Protein AF-A0A822CVC1-F1 (afdb_monomer)

Secondary structure (DSSP, 8-state):
-----B-TTS-BS------PPPP-SSGGGGGSHHHHHHHHHHHHHHH--TT--GGG---EEEESTT-STT---HHHHHHHHHHHHHHTT--EEEE-TT-HHHHHHHHHHHHHHHHTT--HHHHHHHHHHHHTT-TTS-HHHHHHHS-GGGS--

pLDDT: mean 92.22, std 10.67, range [43.16, 98.81]

Nearest PDB structures (foldseek):
  4na4-assembly3_C  TM=9.628E-01  e=1.011E-11  Mus musculus
  6o9x-assembly1_A  TM=9.569E-01  e=9.537E-12  Homo sapiens
  7kg0-assembly1_A  TM=9.557E-01  e=9.537E-12  Homo sapiens
  4b1g-assembly1_A  TM=9.653E-01  e=1.204E-11  Homo sapiens
  4na0-assembly3_C  TM=9.044E-01  e=1.204E-11  Mus musculus

Structure (mmCIF, N/CA/C/O backbone):
data_AF-A0A822CVC1-F1
#
_entry.id   AF-A0A822CVC1-F1
#
loop_
_atom_site.group_PDB
_atom_site.id
_atom_site.type_symbol
_atom_site.label_atom_id
_atom_site.label_alt_id
_atom_site.label_comp_id
_atom_site.label_asym_id
_atom_site.label_entity_id
_atom_site.label_seq_id
_atom_site.pdbx_PDB_ins_code
_atom_site.Cartn_x
_atom_site.Cartn_y
_atom_site.Cartn_z
_atom_site.occupancy
_atom_site.B_iso_or_equiv
_atom_site.auth_seq_id
_atom_site.auth_comp_id
_atom_site.auth_asym_id
_atom_site.auth_atom_id
_atom_site.pdbx_PDB_model_num
ATOM 1 N N . MET A 1 1 ? 21.347 12.093 -25.306 1.00 43.16 1 MET A N 1
ATOM 2 C CA . MET A 1 1 ? 20.530 10.896 -25.603 1.00 43.16 1 MET A CA 1
ATOM 3 C C . MET A 1 1 ? 20.862 9.861 -24.536 1.00 43.16 1 MET A C 1
ATOM 5 O O . MET A 1 1 ? 22.015 9.466 -24.452 1.00 43.16 1 MET A O 1
ATOM 9 N N . ILE A 1 2 ? 19.932 9.525 -23.637 1.00 52.81 2 ILE A N 1
ATOM 10 C CA . ILE A 1 2 ? 20.213 8.579 -22.544 1.00 52.81 2 ILE A CA 1
ATOM 11 C C . ILE A 1 2 ? 20.160 7.170 -23.145 1.00 52.81 2 ILE A C 1
ATOM 13 O O . ILE A 1 2 ? 19.082 6.682 -23.484 1.00 52.81 2 ILE A O 1
ATOM 17 N N . HIS A 1 3 ? 21.315 6.537 -23.348 1.00 63.44 3 HIS A N 1
ATOM 18 C CA . HIS A 1 3 ? 21.366 5.136 -23.757 1.00 63.44 3 HIS A CA 1
ATOM 19 C C . HIS A 1 3 ? 20.969 4.262 -22.564 1.00 63.44 3 HIS A C 1
ATOM 21 O O . HIS A 1 3 ? 21.699 4.162 -21.585 1.00 63.44 3 HIS A O 1
ATOM 27 N N . THR A 1 4 ? 19.800 3.628 -22.633 1.00 76.12 4 THR A N 1
ATOM 28 C CA . THR A 1 4 ? 19.432 2.566 -21.690 1.00 76.12 4 THR A CA 1
ATOM 29 C C . THR A 1 4 ? 20.278 1.332 -21.983 1.00 76.12 4 THR A C 1
ATOM 31 O O . THR A 1 4 ? 20.315 0.896 -23.140 1.00 76.12 4 THR A O 1
ATOM 34 N N . PHE A 1 5 ? 20.909 0.757 -20.957 1.00 89.31 5 PHE A N 1
ATOM 35 C CA . PHE A 1 5 ? 21.653 -0.498 -21.072 1.00 89.31 5 PHE A CA 1
ATOM 36 C C . PHE A 1 5 ? 20.788 -1.614 -21.679 1.00 89.31 5 PHE A C 1
ATOM 38 O O . PHE A 1 5 ? 19.554 -1.577 -21.602 1.00 89.31 5 PHE A O 1
ATOM 45 N N . ARG A 1 6 ? 21.438 -2.597 -22.306 1.00 90.44 6 ARG A N 1
ATOM 46 C CA . ARG A 1 6 ? 20.790 -3.791 -22.856 1.00 90.44 6 ARG A CA 1
ATOM 47 C C . ARG A 1 6 ? 21.385 -5.042 -22.232 1.00 90.44 6 ARG A C 1
ATOM 49 O O . ARG A 1 6 ? 22.560 -5.041 -21.884 1.00 90.44 6 ARG A O 1
ATOM 56 N N . ASP A 1 7 ? 20.568 -6.075 -22.084 1.00 89.12 7 ASP A N 1
ATOM 57 C CA . ASP A 1 7 ? 21.036 -7.380 -21.622 1.00 89.12 7 ASP A CA 1
ATOM 58 C C . ASP A 1 7 ? 21.668 -8.206 -22.756 1.00 89.12 7 ASP A C 1
ATOM 60 O O . ASP A 1 7 ? 21.722 -7.777 -23.912 1.00 89.12 7 ASP A O 1
ATOM 64 N N . ASN A 1 8 ? 22.114 -9.421 -22.430 1.00 91.62 8 ASN A N 1
ATOM 65 C CA . ASN A 1 8 ? 22.754 -10.346 -23.373 1.00 91.62 8 ASN A CA 1
ATOM 66 C C . ASN A 1 8 ? 21.833 -10.807 -24.519 1.00 91.62 8 ASN A C 1
ATOM 68 O O . ASN A 1 8 ? 22.312 -11.404 -25.478 1.00 91.62 8 ASN A O 1
ATOM 72 N N . TRP A 1 9 ? 20.525 -10.544 -24.441 1.00 91.75 9 TRP A N 1
ATOM 73 C CA . TRP A 1 9 ? 19.557 -10.817 -25.510 1.00 91.75 9 TRP A CA 1
ATOM 74 C C . TRP A 1 9 ? 19.181 -9.546 -26.283 1.00 91.75 9 TRP A C 1
ATOM 76 O O . TRP A 1 9 ? 18.238 -9.545 -27.073 1.00 91.75 9 TRP A O 1
ATOM 86 N N . GLY A 1 10 ? 19.891 -8.439 -26.050 1.00 92.56 10 GLY A N 1
ATOM 87 C CA . GLY A 1 10 ? 19.645 -7.159 -26.703 1.00 92.56 10 GLY A CA 1
ATOM 88 C C . GLY A 1 10 ? 18.370 -6.456 -26.229 1.00 92.56 10 GLY A C 1
ATOM 89 O O . GLY A 1 10 ? 17.988 -5.438 -26.816 1.00 92.56 10 GLY A O 1
ATOM 90 N N . ARG A 1 11 ? 17.703 -6.936 -25.172 1.00 91.81 11 ARG A N 1
ATOM 91 C CA . ARG A 1 11 ? 16.505 -6.292 -24.612 1.00 91.81 11 ARG A CA 1
ATOM 92 C C . ARG A 1 11 ? 16.928 -5.071 -23.808 1.00 91.81 11 ARG A C 1
ATOM 94 O O . ARG A 1 11 ? 17.997 -5.066 -23.206 1.00 91.81 11 ARG A O 1
ATOM 101 N N . LYS A 1 12 ? 16.103 -4.020 -23.785 1.00 91.19 12 LYS A N 1
ATOM 102 C CA . LYS A 1 12 ? 16.356 -2.875 -22.897 1.00 91.19 12 LYS A CA 1
ATOM 103 C C . LYS A 1 12 ? 16.337 -3.351 -21.447 1.00 91.19 12 LYS A C 1
ATOM 105 O O . LYS A 1 12 ? 15.505 -4.178 -21.088 1.00 91.19 12 LYS A O 1
ATOM 110 N N . TRP A 1 13 ? 17.197 -2.773 -20.618 1.00 87.06 13 TRP A N 1
ATOM 111 C CA . TRP A 1 13 ? 17.232 -3.017 -19.180 1.00 87.06 13 TRP A CA 1
ATOM 112 C C . TRP A 1 13 ? 16.053 -2.319 -18.491 1.00 87.06 13 TRP A C 1
ATOM 114 O O . TRP A 1 13 ? 16.187 -1.333 -17.770 1.00 87.06 13 TRP A O 1
ATOM 124 N N . SER A 1 14 ? 14.846 -2.780 -18.791 1.00 86.25 14 SER A N 1
ATOM 125 C CA . SER A 1 14 ? 13.591 -2.232 -18.297 1.00 86.25 14 SER A CA 1
ATOM 126 C C . SER A 1 14 ? 12.588 -3.367 -18.194 1.00 86.25 14 SER A C 1
ATOM 128 O O . SER A 1 14 ? 12.310 -4.045 -19.180 1.00 86.25 14 SER A O 1
ATOM 130 N N . HIS A 1 15 ? 12.050 -3.560 -16.997 1.00 88.81 15 HIS A N 1
ATOM 131 C CA . HIS A 1 15 ? 11.055 -4.583 -16.718 1.00 8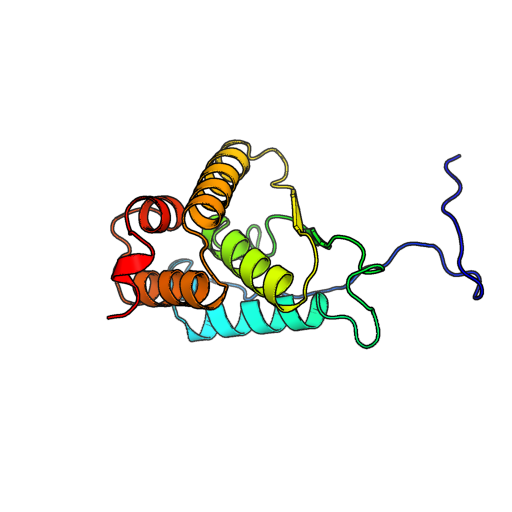8.81 15 HIS A CA 1
ATOM 132 C C . HIS A 1 15 ? 9.752 -3.883 -16.353 1.00 88.81 15 HIS A C 1
ATOM 134 O O . HIS A 1 15 ? 9.716 -3.089 -15.415 1.00 88.81 15 HIS A O 1
ATOM 140 N N . LEU A 1 16 ? 8.701 -4.157 -17.121 1.00 92.44 16 LEU A N 1
ATOM 141 C CA . LEU A 1 16 ? 7.364 -3.623 -16.899 1.00 92.44 16 LEU A CA 1
ATOM 142 C C . LEU A 1 16 ? 6.410 -4.790 -16.672 1.00 92.44 16 LEU A C 1
ATOM 144 O O . LEU A 1 16 ? 6.417 -5.751 -17.438 1.00 92.44 16 LEU A O 1
ATOM 148 N N . VAL A 1 17 ? 5.575 -4.678 -15.645 1.00 95.00 17 VAL A N 1
ATOM 149 C CA . VAL A 1 17 ? 4.535 -5.660 -15.348 1.00 95.00 17 VAL A CA 1
ATOM 150 C C . VAL A 1 17 ? 3.190 -4.950 -15.333 1.00 95.00 17 VAL A C 1
ATOM 152 O O . VAL A 1 17 ? 3.021 -3.935 -14.660 1.00 95.00 17 VAL A O 1
ATOM 155 N N . ALA A 1 18 ? 2.232 -5.483 -16.087 1.00 97.12 18 ALA A N 1
ATOM 156 C CA . ALA A 1 18 ? 0.863 -4.992 -16.097 1.00 97.12 18 ALA A CA 1
ATOM 157 C C . ALA A 1 18 ? 0.025 -5.772 -15.075 1.00 97.12 18 ALA A C 1
ATOM 159 O O . ALA A 1 18 ? -0.121 -6.989 -15.182 1.00 97.12 18 ALA A O 1
ATOM 160 N N . ILE A 1 19 ? -0.544 -5.059 -14.101 1.00 98.12 19 ILE A N 1
ATOM 161 C CA . ILE A 1 19 ? -1.483 -5.606 -13.117 1.00 98.12 19 ILE A CA 1
ATOM 162 C C . ILE A 1 19 ? -2.764 -4.770 -13.087 1.00 98.12 19 ILE A C 1
ATOM 164 O O . ILE A 1 19 ? -2.738 -3.546 -12.955 1.00 98.12 19 ILE A O 1
ATOM 168 N N . ASP A 1 20 ? -3.909 -5.429 -13.203 1.00 98.06 20 ASP A N 1
ATOM 169 C CA . ASP A 1 20 ? -5.226 -4.797 -13.196 1.00 98.06 20 ASP A CA 1
ATOM 170 C C . ASP A 1 20 ? -5.807 -4.752 -11.775 1.00 98.06 20 ASP A C 1
ATOM 172 O O . ASP A 1 20 ? -5.812 -5.761 -11.075 1.00 98.06 20 ASP A O 1
ATOM 176 N N . ALA A 1 21 ? -6.308 -3.598 -11.329 1.00 98.19 21 ALA A N 1
ATOM 177 C CA . ALA A 1 21 ? -6.988 -3.451 -10.037 1.00 98.19 21 ALA A CA 1
ATOM 178 C C . ALA A 1 21 ? -8.490 -3.778 -10.149 1.00 98.19 21 ALA A C 1
ATOM 180 O O . ALA A 1 21 ? -9.064 -3.690 -11.232 1.00 98.19 21 ALA A O 1
ATOM 181 N N . VAL A 1 22 ? -9.154 -4.107 -9.036 1.00 97.88 22 VAL A N 1
ATOM 182 C CA . VAL A 1 22 ? -10.628 -4.152 -9.008 1.00 97.88 22 VAL A CA 1
ATOM 183 C C . VAL A 1 22 ? -11.196 -2.744 -9.210 1.00 97.88 22 VAL A C 1
ATOM 185 O O . VAL A 1 22 ? -10.713 -1.786 -8.606 1.00 97.88 22 VAL A O 1
ATOM 188 N N . TYR A 1 23 ? -12.229 -2.634 -10.048 1.00 98.12 23 TYR A N 1
ATOM 189 C CA . TYR A 1 23 ? -13.047 -1.431 -10.196 1.00 98.12 23 TYR A CA 1
ATOM 190 C C . TYR A 1 23 ? -14.173 -1.423 -9.155 1.00 98.12 23 TYR A C 1
ATOM 192 O O . TYR A 1 23 ? -14.930 -2.392 -9.054 1.00 98.12 23 TYR A O 1
ATOM 200 N N . PHE A 1 24 ? -14.325 -0.318 -8.423 1.00 97.75 24 PHE A N 1
ATOM 201 C CA . PHE A 1 24 ? -15.366 -0.169 -7.406 1.00 97.75 24 PHE A CA 1
ATOM 202 C C . PHE A 1 24 ? -16.386 0.907 -7.778 1.00 97.75 24 PHE A C 1
ATOM 204 O O . PHE A 1 24 ? -16.116 2.104 -7.675 1.00 97.75 24 PHE A O 1
ATOM 211 N N . ARG A 1 25 ? -17.604 0.482 -8.144 1.00 96.69 25 ARG A N 1
ATOM 212 C CA . ARG A 1 25 ? -18.734 1.410 -8.316 1.00 96.69 25 ARG A CA 1
ATOM 213 C C . ARG A 1 25 ? -19.120 2.056 -6.985 1.00 96.69 25 ARG A C 1
ATOM 215 O O . ARG A 1 25 ? -19.237 3.272 -6.906 1.00 96.69 25 ARG A O 1
ATOM 222 N N . ASP A 1 26 ? -19.281 1.235 -5.950 1.00 96.06 26 ASP A N 1
ATOM 223 C CA . ASP A 1 26 ? -19.359 1.692 -4.565 1.00 96.06 26 ASP A CA 1
ATOM 224 C C . ASP A 1 26 ? -17.973 1.576 -3.932 1.00 96.06 26 ASP A C 1
ATOM 226 O O . ASP A 1 26 ? -17.446 0.473 -3.758 1.00 96.06 26 ASP A O 1
ATOM 230 N N . ARG A 1 27 ? -17.393 2.726 -3.573 1.00 94.75 27 ARG A N 1
ATOM 231 C CA . ARG A 1 27 ? -16.067 2.804 -2.959 1.00 94.75 27 ARG A CA 1
ATOM 232 C C . ARG A 1 27 ? -15.997 2.016 -1.653 1.00 94.75 27 ARG A C 1
ATOM 234 O O . ARG A 1 27 ? -14.930 1.504 -1.339 1.00 94.75 27 ARG A O 1
ATOM 241 N N . SER A 1 28 ? -17.088 1.888 -0.899 1.00 94.75 28 SER A N 1
ATOM 242 C CA . SER A 1 28 ? -17.085 1.201 0.397 1.00 94.75 28 SER A CA 1
ATOM 243 C C . SER A 1 28 ? -16.852 -0.313 0.271 1.00 94.75 28 SER A C 1
ATOM 245 O O . SER A 1 28 ? -16.252 -0.927 1.157 1.00 94.75 28 SER A O 1
ATOM 247 N N . ALA A 1 29 ? -17.232 -0.902 -0.870 1.00 96.44 29 ALA A N 1
ATOM 248 C CA . ALA A 1 29 ? -17.136 -2.337 -1.121 1.00 96.44 29 ALA A CA 1
ATOM 249 C C . ALA A 1 29 ? -15.694 -2.866 -1.075 1.00 96.44 29 ALA A C 1
ATOM 251 O O . ALA A 1 29 ? -15.489 -4.048 -0.807 1.00 96.44 29 ALA A O 1
ATOM 252 N N . GLN A 1 30 ? -14.692 -2.009 -1.298 1.00 97.12 30 GLN A N 1
ATOM 253 C CA . GLN A 1 30 ? -13.282 -2.403 -1.265 1.00 97.12 30 GLN A CA 1
ATOM 254 C C . GLN A 1 30 ? -12.800 -2.869 0.113 1.00 97.12 30 GLN A C 1
ATOM 256 O O . GLN A 1 30 ? -11.851 -3.644 0.192 1.00 97.12 30 GLN A O 1
ATOM 261 N N . TYR A 1 31 ? -13.484 -2.468 1.189 1.00 97.19 31 TYR A N 1
ATOM 262 C CA . TYR A 1 31 ? -13.205 -2.911 2.558 1.00 97.19 31 TYR A CA 1
ATOM 263 C C . TYR A 1 31 ? -13.868 -4.256 2.885 1.00 97.19 31 TYR A C 1
ATOM 265 O O . TYR A 1 31 ? -14.343 -4.485 3.997 1.00 97.19 31 TYR A O 1
ATOM 273 N N . ASN A 1 32 ? -13.922 -5.143 1.897 1.00 96.94 32 ASN A N 1
ATOM 274 C CA . ASN A 1 32 ? -14.286 -6.539 2.053 1.00 96.94 32 ASN A CA 1
ATOM 275 C C . ASN A 1 32 ? -13.051 -7.383 1.736 1.00 96.94 32 ASN A C 1
ATOM 277 O O . ASN A 1 32 ? -12.435 -7.237 0.674 1.00 96.94 32 ASN A O 1
ATOM 281 N N . MET A 1 33 ? -12.717 -8.308 2.636 1.00 97.69 33 MET A N 1
ATOM 282 C CA . MET A 1 33 ? -11.496 -9.104 2.530 1.00 97.69 33 MET A CA 1
ATOM 283 C C . MET A 1 33 ? -11.412 -9.960 1.266 1.00 97.69 33 MET A C 1
ATOM 285 O O . MET A 1 33 ? -10.310 -10.286 0.833 1.00 97.69 33 MET A O 1
ATOM 289 N N . LYS A 1 34 ? -12.534 -10.271 0.607 1.00 98.19 34 LYS A N 1
ATOM 290 C CA . LYS A 1 34 ? -12.531 -10.891 -0.725 1.00 98.19 34 LYS A CA 1
ATOM 291 C C . LYS A 1 34 ? -11.781 -10.031 -1.746 1.00 98.19 34 LYS A C 1
ATOM 293 O O . LYS A 1 34 ? -10.964 -10.556 -2.500 1.00 98.19 34 LYS A O 1
ATOM 298 N N . TYR A 1 35 ? -12.042 -8.725 -1.776 1.00 98.44 35 TYR A N 1
ATOM 299 C CA . TYR A 1 35 ? -11.404 -7.821 -2.733 1.00 98.44 35 TYR A CA 1
ATOM 300 C C . TYR A 1 35 ? -9.984 -7.445 -2.315 1.00 98.44 35 TYR A C 1
ATOM 302 O O . TYR A 1 35 ? -9.103 -7.407 -3.171 1.00 98.44 35 TYR A O 1
ATOM 310 N N . VAL A 1 36 ? -9.740 -7.276 -1.010 1.00 98.50 36 VAL A N 1
ATOM 311 C CA . VAL A 1 36 ? -8.382 -7.094 -0.468 1.00 98.50 36 VAL A CA 1
ATOM 312 C C . VAL A 1 36 ? -7.487 -8.264 -0.875 1.00 98.50 36 VAL A C 1
ATOM 314 O O . VAL A 1 36 ? -6.435 -8.047 -1.469 1.00 98.50 36 VAL A O 1
ATOM 317 N N . LYS A 1 37 ? -7.931 -9.510 -0.643 1.00 98.50 37 LYS A N 1
ATOM 318 C CA . LYS A 1 37 ? -7.201 -10.721 -1.053 1.00 98.50 37 LYS A CA 1
ATOM 319 C C . LYS A 1 37 ? -6.965 -10.766 -2.557 1.00 98.50 37 LYS A C 1
ATOM 321 O O . LYS A 1 37 ? -5.861 -11.085 -2.983 1.00 98.50 37 LYS A O 1
ATOM 326 N N . ARG A 1 38 ? -7.980 -10.443 -3.365 1.00 98.62 38 ARG A N 1
ATOM 327 C CA . ARG A 1 38 ? -7.859 -10.428 -4.829 1.00 98.62 38 ARG A CA 1
ATOM 328 C C . ARG A 1 38 ? -6.737 -9.491 -5.270 1.00 98.62 38 ARG A C 1
ATOM 330 O O . ARG A 1 38 ? -5.865 -9.909 -6.028 1.00 98.62 38 ARG A O 1
ATOM 337 N N . ASP A 1 39 ? -6.758 -8.240 -4.816 1.00 98.69 39 ASP A N 1
ATOM 338 C CA . ASP A 1 39 ? -5.748 -7.255 -5.208 1.00 98.69 39 ASP A CA 1
ATOM 339 C C . ASP A 1 39 ? -4.371 -7.557 -4.616 1.00 98.69 39 ASP A C 1
ATOM 341 O O . ASP A 1 39 ? -3.368 -7.338 -5.291 1.00 98.69 39 ASP A O 1
ATOM 345 N N . LEU A 1 40 ? -4.315 -8.126 -3.409 1.00 98.69 40 LEU A N 1
ATOM 346 C CA . LEU A 1 40 ? -3.076 -8.599 -2.801 1.00 98.69 40 LEU A CA 1
ATOM 347 C C . LEU A 1 40 ? -2.419 -9.705 -3.629 1.00 98.69 40 LEU A C 1
ATOM 349 O O . LEU A 1 40 ? -1.247 -9.593 -3.975 1.00 98.69 40 LEU A O 1
ATOM 353 N N . ILE A 1 41 ? -3.179 -10.740 -3.998 1.00 98.50 41 ILE A N 1
ATOM 354 C CA . ILE A 1 41 ? -2.687 -11.847 -4.829 1.00 98.50 41 ILE A CA 1
ATOM 355 C C . ILE A 1 41 ? -2.257 -11.329 -6.203 1.00 98.50 41 ILE A C 1
ATOM 357 O O . ILE A 1 41 ? -1.229 -11.750 -6.726 1.00 98.50 41 ILE A O 1
ATOM 361 N N . LYS A 1 42 ? -3.010 -10.391 -6.788 1.00 98.62 42 LYS A N 1
ATOM 362 C CA . LYS A 1 42 ? -2.662 -9.776 -8.073 1.00 98.62 42 LYS A CA 1
ATOM 363 C C . LYS A 1 42 ? -1.353 -8.986 -7.998 1.00 98.62 42 LYS A C 1
ATOM 365 O O . LYS A 1 42 ? -0.514 -9.147 -8.880 1.00 98.62 42 LYS A O 1
ATOM 370 N N . ALA A 1 43 ? -1.176 -8.163 -6.964 1.00 98.50 43 ALA A N 1
ATOM 371 C CA . ALA A 1 43 ? 0.066 -7.432 -6.741 1.00 98.50 43 ALA A CA 1
ATOM 372 C C . ALA A 1 43 ? 1.234 -8.403 -6.524 1.00 98.50 43 ALA A C 1
ATOM 374 O O . ALA A 1 43 ? 2.235 -8.308 -7.225 1.00 98.50 43 ALA A O 1
ATOM 375 N N . PHE A 1 44 ? 1.071 -9.398 -5.646 1.00 97.75 44 PHE A N 1
ATOM 376 C CA . PHE A 1 44 ? 2.090 -10.417 -5.396 1.00 97.75 44 PHE A CA 1
ATOM 377 C C . PHE A 1 44 ? 2.481 -11.163 -6.675 1.00 97.75 44 PHE A C 1
ATOM 379 O O . PHE A 1 44 ? 3.664 -11.273 -6.966 1.00 97.75 44 PHE A O 1
ATOM 386 N N . ALA A 1 45 ? 1.518 -11.599 -7.490 1.00 96.31 45 ALA A N 1
ATOM 387 C CA . ALA A 1 45 ? 1.796 -12.277 -8.755 1.00 96.31 45 ALA A CA 1
ATOM 388 C C . ALA A 1 45 ? 2.593 -11.408 -9.745 1.00 96.31 45 ALA A C 1
ATOM 390 O O . ALA A 1 45 ? 3.385 -11.939 -10.516 1.00 96.31 45 ALA A O 1
ATOM 391 N N . GLY A 1 46 ? 2.398 -10.084 -9.731 1.00 95.75 46 GLY A N 1
ATOM 392 C CA . GLY A 1 46 ? 3.185 -9.161 -10.553 1.00 95.75 46 GLY A CA 1
ATOM 393 C C . GLY A 1 46 ? 4.544 -8.786 -9.952 1.00 95.75 46 GLY A C 1
ATOM 394 O O . GLY A 1 46 ? 5.457 -8.389 -10.674 1.00 95.75 46 GLY A O 1
ATOM 395 N N . PHE A 1 47 ? 4.680 -8.883 -8.632 1.00 95.06 47 PHE A N 1
ATOM 396 C CA . PHE A 1 47 ? 5.891 -8.520 -7.898 1.00 95.06 47 PHE A CA 1
ATOM 397 C C . PHE A 1 47 ? 6.851 -9.696 -7.747 1.00 95.06 47 PHE A C 1
ATOM 399 O O . PHE A 1 47 ? 8.065 -9.499 -7.733 1.00 95.06 47 PHE A O 1
ATOM 406 N N . HIS A 1 48 ? 6.328 -10.910 -7.652 1.00 91.38 48 HIS A N 1
ATOM 407 C CA . HIS A 1 48 ? 7.111 -12.119 -7.504 1.00 91.38 48 HIS A CA 1
ATOM 408 C C . HIS A 1 48 ? 7.818 -12.478 -8.815 1.00 91.38 48 HIS A C 1
ATOM 410 O O . HIS A 1 48 ? 7.206 -12.558 -9.879 1.00 91.38 48 HIS A O 1
ATOM 416 N N . THR A 1 49 ? 9.120 -12.734 -8.731 1.00 82.19 49 THR A N 1
ATOM 417 C CA . THR A 1 49 ? 9.948 -13.183 -9.854 1.00 82.19 49 THR A CA 1
ATOM 418 C C . THR A 1 49 ? 10.606 -14.504 -9.487 1.00 82.19 49 THR A C 1
ATOM 420 O O . THR A 1 49 ? 11.426 -14.552 -8.571 1.00 82.19 49 THR A O 1
ATOM 423 N N . GLN A 1 50 ? 10.263 -15.576 -10.203 1.00 71.31 50 GLN A N 1
ATOM 424 C CA . GLN A 1 50 ? 10.877 -16.884 -9.981 1.00 71.31 50 GLN A CA 1
ATOM 425 C C . GLN A 1 50 ? 12.378 -16.843 -10.295 1.00 71.31 50 GLN A C 1
ATOM 427 O O . GLN A 1 50 ? 12.792 -16.292 -11.314 1.00 71.31 50 GLN A O 1
ATOM 432 N N . GLY A 1 51 ? 13.188 -17.443 -9.422 1.00 64.75 51 GLY A N 1
ATOM 433 C CA . GLY A 1 51 ? 14.625 -17.622 -9.648 1.00 64.75 51 GLY A CA 1
ATOM 434 C C . GLY A 1 51 ? 15.496 -16.382 -9.421 1.00 64.75 51 GLY A C 1
ATOM 435 O O . GLY A 1 51 ? 16.699 -16.462 -9.653 1.00 64.75 51 GLY A O 1
ATOM 436 N N . GLN A 1 52 ? 14.941 -15.258 -8.952 1.00 61.09 52 GLN A N 1
ATOM 437 C CA . GLN A 1 52 ? 15.758 -14.152 -8.448 1.00 61.09 52 GLN A CA 1
ATOM 438 C C . GLN A 1 52 ? 16.031 -14.343 -6.956 1.00 61.09 52 GLN A C 1
ATOM 440 O O . GLN A 1 52 ? 15.104 -14.454 -6.156 1.00 61.09 52 GLN A O 1
ATOM 445 N N . THR A 1 53 ? 17.308 -14.388 -6.584 1.00 57.75 53 THR A N 1
ATOM 446 C CA . THR A 1 53 ? 17.738 -14.248 -5.190 1.00 57.75 53 THR A CA 1
ATOM 447 C C . THR A 1 53 ? 17.540 -12.796 -4.740 1.00 57.75 53 THR A C 1
ATOM 449 O O . THR A 1 53 ? 17.548 -11.877 -5.565 1.00 57.75 53 THR A O 1
ATOM 452 N N . SER A 1 54 ? 17.359 -12.574 -3.433 1.00 59.91 54 SER A N 1
ATOM 453 C CA . SER A 1 54 ? 17.154 -11.241 -2.834 1.00 59.91 54 SER A CA 1
ATOM 454 C C . SER A 1 54 ? 18.206 -10.214 -3.260 1.00 59.91 54 SER A C 1
ATOM 456 O O . SER A 1 54 ? 17.895 -9.037 -3.413 1.00 59.91 54 SER A O 1
ATOM 458 N N . ASP A 1 55 ? 19.430 -10.671 -3.522 1.00 57.44 55 ASP A N 1
ATOM 459 C CA . ASP A 1 55 ? 20.588 -9.827 -3.835 1.00 57.44 55 ASP A CA 1
ATOM 460 C C . ASP A 1 55 ? 20.533 -9.215 -5.248 1.00 57.44 55 ASP A C 1
ATOM 462 O O . ASP A 1 55 ? 21.330 -8.340 -5.591 1.00 57.44 55 ASP A O 1
ATOM 466 N N . HIS A 1 56 ? 19.583 -9.653 -6.082 1.00 62.34 56 HIS A N 1
ATOM 467 C CA . HIS A 1 56 ? 19.432 -9.208 -7.471 1.00 62.34 56 HIS A CA 1
ATOM 468 C C . HIS A 1 56 ? 18.026 -8.703 -7.813 1.00 62.34 56 HIS A C 1
ATOM 470 O O . HIS A 1 56 ? 17.753 -8.373 -8.972 1.00 62.34 56 HIS A O 1
ATOM 476 N N . ALA A 1 57 ? 17.128 -8.621 -6.830 1.00 71.06 57 ALA A N 1
ATOM 477 C CA . ALA A 1 57 ? 15.767 -8.180 -7.074 1.00 71.06 57 ALA A CA 1
ATOM 478 C C . ALA A 1 57 ? 15.692 -6.647 -7.145 1.00 71.06 57 ALA A C 1
ATOM 480 O O . ALA A 1 57 ? 15.860 -5.941 -6.150 1.00 71.06 57 ALA A O 1
ATOM 481 N N . PHE A 1 58 ? 15.401 -6.113 -8.334 1.00 85.69 58 PHE A N 1
ATOM 482 C CA . PHE A 1 58 ? 15.153 -4.678 -8.502 1.00 85.69 58 PHE A CA 1
ATOM 483 C C . PHE A 1 58 ? 13.987 -4.220 -7.610 1.00 85.69 58 PHE A C 1
ATOM 485 O O . PHE A 1 58 ? 13.014 -4.972 -7.451 1.00 85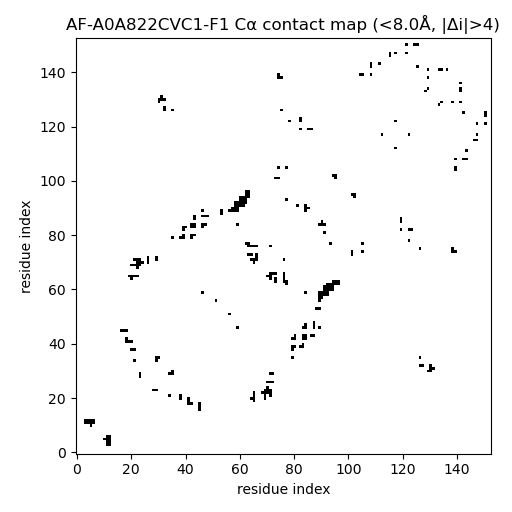.69 58 PHE A O 1
ATOM 492 N N . PRO A 1 59 ? 14.016 -2.984 -7.083 1.00 92.06 59 PRO A N 1
ATOM 493 C CA . PRO A 1 59 ? 12.879 -2.436 -6.359 1.00 92.06 59 PRO A CA 1
ATOM 494 C C . PRO A 1 59 ? 11.629 -2.382 -7.247 1.00 92.06 59 PRO A C 1
ATOM 496 O O . PRO A 1 59 ? 11.706 -2.212 -8.466 1.00 92.06 59 PRO A O 1
ATOM 499 N N . ILE A 1 60 ? 10.461 -2.508 -6.627 1.00 95.75 60 ILE A N 1
ATOM 500 C CA . ILE A 1 60 ? 9.167 -2.303 -7.274 1.00 95.75 60 ILE A CA 1
ATOM 501 C C . ILE A 1 60 ? 8.884 -0.803 -7.269 1.00 95.75 60 ILE A C 1
ATOM 503 O O . ILE A 1 60 ? 8.568 -0.238 -6.226 1.00 95.75 60 ILE A O 1
ATOM 507 N N . ALA A 1 61 ? 8.979 -0.155 -8.427 1.00 96.56 61 ALA A N 1
ATOM 508 C CA . ALA A 1 61 ? 8.508 1.216 -8.598 1.00 96.56 61 ALA A CA 1
ATOM 509 C C . ALA A 1 61 ? 7.007 1.214 -8.928 1.00 96.56 61 ALA A C 1
ATOM 511 O O . ALA A 1 61 ? 6.599 0.680 -9.959 1.00 96.56 61 ALA A O 1
ATOM 512 N N . THR A 1 62 ? 6.183 1.790 -8.051 1.00 97.62 62 THR A N 1
ATOM 513 C CA . THR A 1 62 ? 4.714 1.813 -8.174 1.00 97.62 62 THR A CA 1
ATOM 514 C C . THR A 1 62 ? 4.116 3.131 -7.657 1.00 97.62 62 THR A C 1
ATOM 516 O O . THR A 1 62 ? 4.840 4.089 -7.393 1.00 97.62 62 THR A O 1
ATOM 519 N N . GLY A 1 63 ? 2.792 3.206 -7.507 1.00 97.12 63 GLY A N 1
ATOM 520 C CA . GLY A 1 63 ? 2.088 4.356 -6.947 1.00 97.12 63 GLY A CA 1
ATOM 521 C C . GLY A 1 63 ? 0.647 4.051 -6.544 1.00 97.12 63 GLY A C 1
ATOM 522 O O . GLY A 1 63 ? 0.334 2.957 -6.072 1.00 97.12 63 GLY A O 1
ATOM 523 N N . ASN A 1 64 ? -0.243 5.024 -6.772 1.00 97.25 64 ASN A N 1
ATOM 524 C CA . ASN A 1 64 ? -1.682 4.976 -6.465 1.00 97.25 64 ASN A CA 1
ATOM 525 C C . ASN A 1 64 ? -2.469 4.008 -7.386 1.00 97.25 64 ASN A C 1
ATOM 527 O O . ASN A 1 64 ? -3.445 4.388 -8.043 1.00 97.25 64 ASN A O 1
ATOM 531 N N . TRP A 1 65 ? -2.031 2.749 -7.459 1.00 97.88 65 TRP A N 1
ATOM 532 C CA . TRP A 1 65 ? -2.576 1.699 -8.316 1.00 97.88 65 TRP A CA 1
ATOM 533 C C . TRP A 1 65 ? -4.080 1.505 -8.086 1.00 97.88 65 TRP A C 1
ATOM 535 O O . TRP A 1 65 ? -4.537 1.215 -6.980 1.00 97.88 65 TRP A O 1
ATOM 545 N N . GLY A 1 66 ? -4.871 1.696 -9.144 1.00 97.75 66 GLY A N 1
ATOM 546 C CA . GLY A 1 66 ? -6.328 1.550 -9.100 1.00 97.75 66 GLY A CA 1
ATOM 547 C C . GLY A 1 66 ? -7.085 2.650 -8.343 1.00 97.75 66 GLY A C 1
ATOM 548 O O . GLY A 1 66 ? -8.281 2.500 -8.129 1.00 97.75 66 GLY A O 1
ATOM 549 N N . CYS A 1 67 ? -6.443 3.754 -7.945 1.00 97.19 67 CYS A N 1
ATOM 550 C CA . CYS A 1 67 ? -7.085 4.800 -7.128 1.00 97.19 67 CYS A CA 1
ATOM 551 C C . CYS A 1 67 ? -7.688 5.972 -7.926 1.00 97.19 67 CYS A C 1
ATOM 553 O O . CYS A 1 67 ? -8.232 6.900 -7.336 1.00 97.19 67 CYS A O 1
ATOM 555 N N . GLY A 1 68 ? -7.544 5.973 -9.255 1.00 95.75 68 GLY A N 1
ATOM 556 C CA . GLY A 1 68 ? -8.147 6.967 -10.151 1.00 95.75 68 GLY A CA 1
ATOM 557 C C . GLY A 1 68 ? -9.538 6.531 -10.607 1.00 95.75 68 GLY A C 1
ATOM 558 O O . GLY A 1 68 ? -10.435 6.336 -9.795 1.00 95.75 68 GLY A O 1
ATOM 559 N N . VAL A 1 69 ? -9.694 6.283 -11.911 1.00 97.00 69 VAL A N 1
ATOM 560 C CA . VAL A 1 69 ? -10.950 5.799 -12.527 1.00 97.00 69 VAL A CA 1
ATOM 561 C C . VAL A 1 69 ? -11.510 4.543 -11.841 1.00 97.00 69 VAL A C 1
ATOM 563 O O . VAL A 1 69 ? -12.717 4.331 -11.827 1.00 97.00 69 VAL A O 1
ATOM 566 N N . PHE A 1 70 ? -10.647 3.718 -11.242 1.00 98.00 70 PHE A N 1
ATOM 567 C CA . PHE A 1 70 ? -11.035 2.468 -10.580 1.00 98.00 70 PHE A CA 1
ATOM 568 C C . PHE A 1 70 ? -11.528 2.659 -9.137 1.00 98.00 70 PHE A C 1
ATOM 570 O O . PHE A 1 70 ? -11.996 1.701 -8.522 1.00 98.00 70 PHE A O 1
ATOM 577 N N . ASN A 1 71 ? -11.489 3.899 -8.634 1.00 98.06 71 ASN A N 1
ATOM 578 C CA . ASN A 1 71 ? -12.091 4.330 -7.373 1.00 98.06 71 ASN A CA 1
ATOM 579 C C . ASN A 1 71 ? -11.554 3.605 -6.120 1.00 98.06 71 ASN A C 1
ATOM 581 O O . ASN A 1 71 ? -12.227 3.508 -5.094 1.00 98.06 71 ASN A O 1
ATOM 585 N N . GLY A 1 72 ? -10.330 3.080 -6.192 1.00 98.12 72 GLY A N 1
ATOM 586 C CA . GLY A 1 72 ? -9.623 2.508 -5.051 1.00 98.12 72 GLY A CA 1
ATOM 587 C C . GLY A 1 72 ? -9.186 3.562 -4.033 1.00 98.12 72 GLY A C 1
ATOM 588 O O . GLY A 1 72 ? -8.942 4.726 -4.354 1.00 98.12 72 GLY A O 1
ATOM 589 N N . ASP A 1 73 ? -9.067 3.136 -2.785 1.00 97.56 73 ASP A N 1
ATOM 590 C CA . ASP A 1 73 ? -8.546 3.933 -1.692 1.00 97.56 73 ASP A CA 1
ATOM 591 C C . ASP A 1 73 ? -7.017 3.863 -1.633 1.00 97.56 73 ASP A C 1
ATOM 593 O O . ASP A 1 73 ? -6.426 2.782 -1.587 1.00 97.56 73 ASP A O 1
ATOM 597 N N . LYS A 1 74 ? -6.372 5.033 -1.610 1.00 97.75 74 LYS A N 1
ATOM 598 C CA . LYS A 1 74 ? -4.910 5.148 -1.668 1.00 97.75 74 LYS A CA 1
ATOM 599 C C . LYS A 1 74 ? -4.230 4.496 -0.464 1.00 97.75 74 LYS A C 1
ATOM 601 O O . LYS A 1 74 ? -3.207 3.844 -0.644 1.00 97.75 74 LYS A O 1
ATOM 606 N N . GLN A 1 75 ? -4.797 4.628 0.740 1.00 98.06 75 GLN A N 1
ATOM 607 C CA . GLN A 1 75 ? -4.204 4.040 1.945 1.00 98.06 75 GLN A CA 1
ATOM 608 C C . GLN A 1 75 ? -4.303 2.516 1.901 1.00 98.06 75 GLN A C 1
ATOM 610 O O . GLN A 1 75 ? -3.304 1.823 2.094 1.00 98.06 75 GLN A O 1
ATOM 615 N N . LEU A 1 76 ? -5.486 1.991 1.565 1.00 98.25 76 LEU A N 1
ATOM 616 C CA . LEU A 1 76 ? -5.692 0.551 1.414 1.00 98.25 76 LEU A CA 1
ATOM 617 C C . LEU A 1 76 ? -4.746 -0.047 0.365 1.00 98.25 76 LEU A C 1
ATOM 619 O O . LEU A 1 76 ? -4.081 -1.050 0.623 1.00 98.25 76 LEU A O 1
ATOM 623 N N . LYS A 1 77 ? -4.638 0.587 -0.807 1.00 98.50 77 LYS A N 1
ATOM 624 C CA . LYS A 1 77 ? -3.762 0.128 -1.894 1.00 98.50 77 LYS A CA 1
ATOM 625 C C . LYS A 1 77 ? -2.279 0.228 -1.551 1.00 98.50 77 LYS A C 1
ATOM 627 O O . LYS A 1 77 ? -1.514 -0.618 -2.007 1.00 98.50 77 LYS A O 1
ATOM 632 N N . ALA A 1 78 ? -1.864 1.214 -0.758 1.00 98.44 78 ALA A N 1
ATOM 633 C CA . ALA A 1 78 ? -0.491 1.316 -0.275 1.00 98.44 78 ALA A CA 1
ATOM 634 C C . ALA A 1 78 ? -0.134 0.144 0.656 1.00 98.44 78 ALA A C 1
ATOM 636 O O . ALA A 1 78 ? 0.872 -0.524 0.424 1.00 98.44 78 ALA A O 1
ATOM 637 N N . ILE A 1 79 ? -0.993 -0.185 1.633 1.00 98.75 79 ILE A N 1
ATOM 638 C CA . ILE A 1 79 ? -0.769 -1.334 2.531 1.00 98.75 79 ILE A CA 1
ATOM 639 C C . ILE A 1 79 ? -0.801 -2.660 1.765 1.00 98.75 79 ILE A C 1
ATOM 641 O O . ILE A 1 79 ? 0.073 -3.496 1.971 1.00 98.75 79 ILE A O 1
ATOM 645 N N . ILE A 1 80 ? -1.745 -2.847 0.834 1.00 98.81 80 ILE A N 1
ATOM 646 C CA . ILE A 1 80 ? -1.797 -4.051 -0.015 1.00 98.81 80 ILE A CA 1
ATOM 647 C C . ILE A 1 80 ? -0.485 -4.237 -0.790 1.00 98.81 80 ILE A C 1
ATOM 649 O O . ILE A 1 80 ? 0.063 -5.339 -0.822 1.00 98.81 80 ILE A O 1
ATOM 653 N N . GLN A 1 81 ? 0.036 -3.169 -1.398 1.00 98.69 81 GLN A N 1
ATOM 654 C CA . GLN A 1 81 ? 1.295 -3.232 -2.142 1.00 98.69 81 GLN A CA 1
ATOM 655 C C . GLN A 1 81 ? 2.500 -3.457 -1.224 1.00 98.69 81 GLN A C 1
ATOM 657 O O . GLN A 1 81 ? 3.405 -4.188 -1.614 1.00 98.69 81 GLN A O 1
ATOM 662 N N . LEU A 1 82 ? 2.499 -2.901 -0.007 1.00 98.62 82 LEU A N 1
ATOM 663 C CA . LEU A 1 82 ? 3.544 -3.148 0.988 1.00 98.62 82 LEU A CA 1
ATOM 664 C C . LEU A 1 82 ? 3.581 -4.621 1.414 1.00 98.62 82 LEU A C 1
ATOM 666 O O . LEU A 1 82 ? 4.656 -5.216 1.412 1.00 98.62 82 LEU A O 1
ATOM 670 N N . ILE A 1 83 ? 2.424 -5.226 1.704 1.00 98.69 83 ILE A N 1
ATOM 671 C CA . ILE A 1 83 ? 2.307 -6.661 2.020 1.00 98.69 83 ILE A CA 1
ATOM 672 C C . ILE A 1 83 ? 2.836 -7.493 0.845 1.00 98.69 83 ILE A C 1
ATOM 674 O O . ILE A 1 83 ? 3.723 -8.319 1.032 1.00 98.69 83 ILE A O 1
ATOM 678 N N . ALA A 1 84 ? 2.346 -7.242 -0.373 1.00 98.38 84 ALA A N 1
ATOM 679 C CA . ALA A 1 84 ? 2.759 -7.992 -1.559 1.00 98.38 84 ALA A CA 1
ATOM 680 C C . ALA A 1 84 ? 4.265 -7.876 -1.852 1.00 98.38 84 ALA A C 1
ATOM 682 O O . ALA A 1 84 ? 4.898 -8.869 -2.201 1.00 98.38 84 ALA A O 1
ATOM 683 N N . ALA A 1 85 ? 4.842 -6.679 -1.716 1.00 97.12 85 ALA A N 1
ATOM 684 C CA . ALA A 1 85 ? 6.268 -6.448 -1.933 1.00 97.12 85 ALA A CA 1
ATOM 685 C C . ALA A 1 85 ? 7.127 -7.130 -0.859 1.00 97.12 85 ALA A C 1
ATOM 687 O O . ALA A 1 85 ? 8.152 -7.728 -1.182 1.00 97.12 85 ALA A O 1
ATOM 688 N N . SER A 1 86 ? 6.669 -7.100 0.396 1.00 96.38 86 SER A N 1
ATOM 689 C CA . SER A 1 86 ? 7.347 -7.749 1.522 1.00 96.38 86 SER A CA 1
ATOM 690 C C . SER A 1 86 ? 7.366 -9.270 1.365 1.00 96.38 86 SER A C 1
ATOM 692 O O . SER A 1 86 ? 8.418 -9.880 1.521 1.00 96.38 86 SER A O 1
ATOM 694 N N . GLU A 1 87 ? 6.240 -9.879 0.975 1.00 95.56 87 GLU A N 1
ATOM 695 C CA . GLU A 1 87 ? 6.161 -11.320 0.670 1.00 95.56 87 GLU A CA 1
ATOM 696 C C 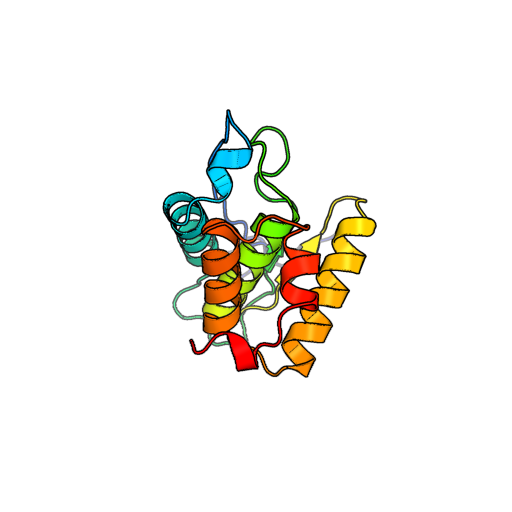. GLU A 1 87 ? 7.000 -11.706 -0.550 1.00 95.56 87 GLU A C 1
ATOM 698 O O . GLU A 1 87 ? 7.577 -12.788 -0.602 1.00 95.56 87 GLU A O 1
ATOM 703 N N . ALA A 1 88 ? 7.102 -10.818 -1.541 1.00 94.06 88 ALA A N 1
ATOM 704 C CA . ALA A 1 88 ? 7.978 -11.022 -2.689 1.00 94.06 88 ALA A CA 1
ATOM 705 C C . ALA A 1 88 ? 9.467 -10.795 -2.361 1.00 94.06 88 ALA A C 1
ATOM 707 O O . ALA A 1 88 ? 10.303 -11.034 -3.229 1.00 94.06 88 ALA A O 1
ATOM 708 N N . VAL A 1 89 ? 9.800 -10.343 -1.143 1.00 92.81 89 VAL A N 1
ATOM 709 C CA . VAL A 1 89 ? 11.157 -9.978 -0.699 1.00 92.81 89 VAL A CA 1
ATOM 710 C C . VAL A 1 89 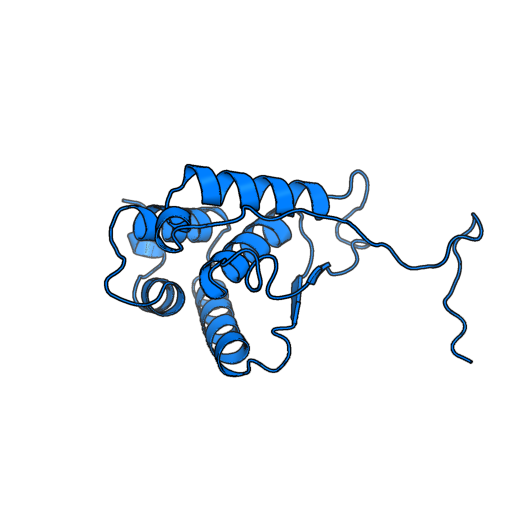? 11.776 -8.909 -1.611 1.00 92.81 89 VAL A C 1
ATOM 712 O O . VAL A 1 89 ? 12.919 -9.009 -2.053 1.00 92.81 89 VAL A O 1
ATOM 715 N N . ARG A 1 90 ? 10.995 -7.869 -1.935 1.00 92.56 90 ARG A N 1
ATOM 716 C CA . ARG A 1 90 ? 11.417 -6.777 -2.824 1.00 92.56 90 ARG A CA 1
ATOM 717 C C . ARG A 1 90 ? 11.206 -5.409 -2.180 1.00 92.56 90 ARG A C 1
ATOM 719 O O . ARG A 1 90 ? 10.119 -5.151 -1.661 1.00 92.56 90 ARG A O 1
ATOM 726 N N . PRO A 1 91 ? 12.187 -4.492 -2.267 1.00 93.38 91 PRO A N 1
ATOM 727 C CA . PRO A 1 91 ? 11.982 -3.116 -1.832 1.00 93.38 91 PRO A CA 1
ATOM 728 C C . PRO A 1 91 ? 10.861 -2.445 -2.635 1.00 93.38 91 PRO A C 1
ATOM 730 O O . PRO A 1 91 ? 10.725 -2.678 -3.838 1.00 93.38 91 PRO A O 1
ATOM 733 N N . LEU A 1 92 ? 10.083 -1.579 -1.986 1.00 95.94 92 LEU A N 1
ATOM 734 C CA . LEU A 1 92 ? 8.988 -0.831 -2.603 1.00 95.94 92 LEU A CA 1
ATOM 735 C C . LEU A 1 92 ? 9.366 0.649 -2.730 1.00 95.94 92 LEU A C 1
ATOM 737 O O . LEU A 1 92 ? 9.656 1.306 -1.735 1.00 95.94 92 LEU A O 1
ATOM 741 N N . ILE A 1 93 ? 9.313 1.189 -3.944 1.00 96.19 93 ILE A N 1
ATOM 742 C CA . ILE A 1 93 ? 9.398 2.625 -4.221 1.00 96.19 93 ILE A CA 1
ATOM 743 C C . ILE A 1 93 ? 7.987 3.098 -4.567 1.00 96.19 93 ILE A C 1
ATOM 745 O O . ILE A 1 93 ? 7.450 2.761 -5.624 1.00 96.19 93 ILE A O 1
ATOM 749 N N . TYR A 1 94 ? 7.377 3.870 -3.670 1.00 97.06 94 TYR A N 1
ATOM 750 C CA . TYR A 1 94 ? 5.998 4.332 -3.818 1.00 97.06 94 TYR A CA 1
ATOM 751 C C . TYR A 1 94 ? 5.942 5.801 -4.248 1.00 97.06 94 TYR A C 1
ATOM 753 O O . TYR A 1 94 ? 6.351 6.691 -3.505 1.00 97.06 94 TYR A O 1
ATOM 761 N N . ALA A 1 95 ? 5.382 6.071 -5.426 1.00 94.38 95 ALA A N 1
ATOM 762 C CA . ALA A 1 95 ? 5.168 7.418 -5.944 1.00 94.38 95 ALA A CA 1
ATOM 763 C C . ALA A 1 95 ? 3.680 7.804 -5.880 1.00 94.38 95 ALA A C 1
ATOM 765 O O . ALA A 1 95 ? 2.847 7.272 -6.615 1.00 94.38 95 ALA A O 1
ATOM 766 N N . ALA A 1 96 ? 3.325 8.781 -5.041 1.00 90.69 96 ALA A N 1
ATOM 767 C CA . ALA A 1 96 ? 1.933 9.220 -4.873 1.00 90.69 96 ALA A CA 1
ATOM 768 C C . ALA A 1 96 ? 1.481 10.312 -5.863 1.00 90.69 96 ALA A C 1
ATOM 770 O O . ALA A 1 96 ? 0.408 10.881 -5.680 1.00 90.69 96 ALA A O 1
ATOM 771 N N . TYR A 1 97 ? 2.274 10.601 -6.902 1.00 86.38 97 TYR A N 1
ATOM 772 C CA . TYR A 1 97 ? 1.953 11.578 -7.954 1.00 86.38 97 TYR A CA 1
ATOM 773 C C . TYR A 1 97 ? 1.529 12.957 -7.397 1.00 86.38 97 TYR A C 1
ATOM 775 O O . TYR A 1 97 ? 0.425 13.435 -7.642 1.00 86.38 97 TYR A O 1
ATOM 783 N N . GLY A 1 98 ? 2.397 13.575 -6.588 1.00 84.19 98 GLY A N 1
ATOM 784 C CA . GLY A 1 98 ? 2.179 14.912 -6.014 1.00 84.19 98 GLY A CA 1
ATOM 785 C C . GLY A 1 98 ? 1.303 14.964 -4.755 1.00 84.19 98 GLY A C 1
ATOM 786 O O . GLY A 1 98 ? 1.222 16.013 -4.122 1.00 84.19 98 GLY A O 1
ATOM 787 N N . ASP A 1 99 ? 0.684 13.854 -4.344 1.00 89.69 99 ASP A N 1
ATOM 788 C CA . ASP A 1 99 ? -0.081 13.775 -3.093 1.00 89.69 99 ASP A CA 1
ATOM 789 C C . ASP A 1 99 ? 0.848 13.569 -1.883 1.00 89.69 99 ASP A C 1
ATOM 791 O O . ASP A 1 99 ? 1.086 12.445 -1.428 1.00 89.69 99 ASP A O 1
ATOM 795 N N . MET A 1 100 ? 1.406 14.674 -1.385 1.00 91.56 100 MET A N 1
ATOM 796 C CA . MET A 1 100 ? 2.351 14.666 -0.261 1.00 91.56 100 MET A CA 1
ATOM 797 C C . MET A 1 100 ? 1.726 14.151 1.038 1.00 91.56 100 MET A C 1
ATOM 799 O O . MET A 1 100 ? 2.392 13.451 1.795 1.00 91.56 100 MET A O 1
ATOM 803 N N . ASN A 1 101 ? 0.431 14.396 1.258 1.00 92.44 101 ASN A N 1
ATOM 804 C CA . ASN A 1 101 ? -0.270 13.931 2.456 1.00 92.44 101 ASN A CA 1
ATOM 805 C C . ASN A 1 101 ? -0.262 12.400 2.559 1.00 92.44 101 ASN A C 1
ATOM 807 O O . ASN A 1 101 ? -0.052 11.845 3.642 1.00 92.44 101 ASN A O 1
ATOM 811 N N . VAL A 1 102 ? -0.469 11.706 1.432 1.00 91.38 102 VAL A N 1
ATOM 812 C CA . VAL A 1 102 ? -0.394 10.239 1.384 1.00 91.38 102 VAL A CA 1
ATOM 813 C C . VAL A 1 102 ? 1.031 9.755 1.629 1.00 91.38 102 VAL A C 1
ATOM 815 O O . VAL A 1 102 ? 1.195 8.803 2.387 1.00 91.38 102 VAL A O 1
ATOM 818 N N . ILE A 1 103 ? 2.048 10.402 1.047 1.00 93.69 103 ILE A N 1
ATOM 819 C CA . ILE A 1 103 ? 3.457 10.025 1.258 1.00 93.69 103 ILE A CA 1
ATOM 820 C C . ILE A 1 103 ? 3.854 10.169 2.723 1.00 93.69 103 ILE A C 1
ATOM 822 O O . ILE A 1 103 ? 4.346 9.212 3.312 1.00 93.69 103 ILE A O 1
ATOM 826 N N . GLU A 1 104 ? 3.602 11.327 3.330 1.00 96.06 104 GLU A N 1
ATOM 827 C CA . GLU A 1 104 ? 3.980 11.588 4.720 1.00 96.06 104 GLU A CA 1
ATOM 828 C C . GLU A 1 104 ? 3.262 10.650 5.690 1.00 96.06 104 GLU A C 1
ATOM 830 O O . GLU A 1 104 ? 3.868 10.117 6.620 1.00 96.06 104 GLU A O 1
ATOM 835 N N . SER A 1 105 ? 1.967 10.412 5.469 1.00 97.19 105 SER A N 1
ATOM 836 C CA . SER A 1 105 ? 1.189 9.514 6.325 1.00 97.19 105 SER A CA 1
ATOM 837 C C . SER A 1 105 ? 1.607 8.055 6.141 1.00 97.19 105 SER A C 1
ATOM 839 O O . SER A 1 105 ? 1.704 7.320 7.121 1.00 97.19 105 SER A O 1
ATOM 841 N N . PHE A 1 106 ? 1.901 7.636 4.906 1.00 97.81 106 PHE A N 1
ATOM 842 C CA . PHE A 1 106 ? 2.373 6.281 4.636 1.00 97.81 106 PHE A CA 1
ATOM 843 C C . PHE A 1 106 ? 3.765 6.046 5.230 1.00 97.81 106 PHE A C 1
ATOM 845 O O . PHE A 1 106 ? 3.999 4.998 5.824 1.00 97.81 106 PHE A O 1
ATOM 852 N N . TYR A 1 107 ? 4.652 7.042 5.155 1.00 97.38 107 TYR A N 1
ATOM 853 C CA . TYR A 1 107 ? 5.968 6.997 5.784 1.00 97.38 107 TYR A CA 1
ATOM 854 C C . TYR A 1 107 ? 5.866 6.871 7.312 1.00 97.38 107 TYR A C 1
ATOM 856 O O . TYR A 1 107 ? 6.499 5.997 7.892 1.00 97.38 107 TYR A O 1
ATOM 864 N N . LYS A 1 108 ? 4.983 7.642 7.967 1.00 98.44 108 LYS A N 1
ATOM 865 C CA . LYS A 1 108 ? 4.714 7.503 9.414 1.00 98.44 108 LYS A CA 1
ATOM 866 C C . LYS A 1 108 ? 4.234 6.100 9.789 1.00 98.44 108 LYS A C 1
ATOM 868 O O . LYS A 1 108 ? 4.671 5.549 10.795 1.00 98.44 108 LYS A O 1
ATOM 873 N N . VAL A 1 109 ? 3.335 5.522 8.988 1.00 98.62 109 VAL A N 1
ATOM 874 C CA . VAL A 1 109 ? 2.873 4.139 9.183 1.00 98.62 109 VAL A CA 1
ATOM 875 C C . VAL A 1 109 ? 4.023 3.152 9.008 1.00 98.62 109 VAL A C 1
ATOM 877 O O . VAL A 1 109 ? 4.170 2.250 9.825 1.00 98.62 109 VAL A O 1
ATOM 880 N N . TYR A 1 110 ? 4.853 3.321 7.980 1.00 98.25 110 TYR A N 1
ATOM 881 C CA . TYR A 1 110 ? 6.012 2.465 7.748 1.00 98.25 110 TYR A CA 1
ATOM 882 C C . TYR A 1 110 ? 7.004 2.517 8.920 1.00 98.25 110 TYR A C 1
ATOM 884 O O . TYR A 1 110 ? 7.341 1.469 9.468 1.00 98.25 110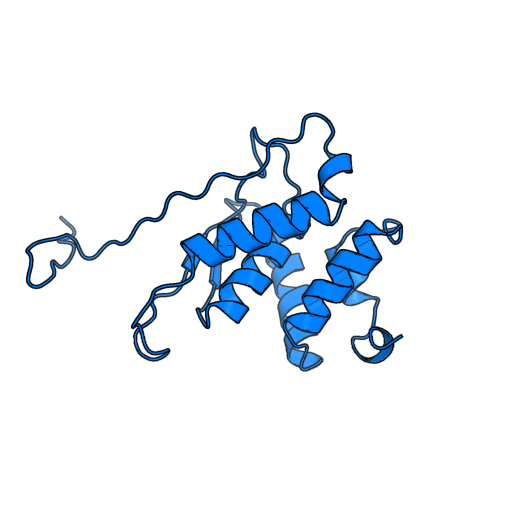 TYR A O 1
ATOM 892 N N . ASP A 1 111 ? 7.388 3.713 9.373 1.00 98.38 111 ASP A N 1
ATOM 893 C CA . ASP A 1 111 ? 8.280 3.905 10.524 1.00 98.38 111 ASP A CA 1
ATOM 894 C C . ASP A 1 111 ? 7.718 3.264 11.797 1.00 98.38 111 ASP A C 1
ATOM 896 O O . ASP A 1 111 ? 8.437 2.581 12.530 1.00 98.38 111 ASP A O 1
ATOM 900 N N . TYR A 1 112 ? 6.414 3.423 12.036 1.00 98.56 112 TYR A N 1
ATOM 901 C CA . TYR A 1 112 ? 5.726 2.761 13.139 1.00 98.56 112 TYR A CA 1
ATOM 902 C C . TYR A 1 112 ? 5.838 1.232 13.044 1.00 98.56 112 TYR A C 1
ATOM 904 O O . TYR A 1 112 ? 6.247 0.585 14.009 1.00 98.56 112 TYR A O 1
ATOM 912 N N . LEU A 1 113 ? 5.522 0.645 11.886 1.00 98.19 113 LEU A N 1
ATOM 913 C CA . LEU A 1 113 ? 5.569 -0.805 11.674 1.00 98.19 113 LEU A CA 1
ATOM 914 C C . LEU A 1 113 ? 6.986 -1.364 11.882 1.00 98.19 113 LEU A C 1
ATOM 916 O O . LEU A 1 113 ? 7.142 -2.401 12.531 1.00 98.19 113 LEU A O 1
ATOM 920 N N . ILE A 1 114 ? 8.013 -0.658 11.399 1.00 97.75 114 ILE A N 1
ATOM 921 C CA . ILE A 1 114 ? 9.422 -1.012 11.623 1.00 97.75 114 ILE A CA 1
ATOM 922 C C . ILE A 1 114 ? 9.773 -0.935 13.112 1.00 97.75 114 ILE A C 1
ATOM 924 O O . ILE A 1 114 ? 10.335 -1.887 13.658 1.00 97.75 114 ILE A O 1
ATOM 928 N N . GLY A 1 115 ? 9.392 0.149 13.794 1.00 97.81 115 GLY A N 1
ATOM 929 C CA . GLY A 1 115 ? 9.620 0.320 15.231 1.00 97.81 115 GLY A CA 1
ATOM 930 C C . GLY A 1 115 ? 8.954 -0.766 16.083 1.00 97.81 115 GLY A C 1
ATOM 931 O O . GLY A 1 115 ? 9.519 -1.200 17.085 1.00 97.81 115 GLY A O 1
ATOM 932 N N . GLN A 1 116 ? 7.790 -1.263 15.656 1.00 96.75 116 GLN A N 1
ATOM 933 C CA . GLN A 1 116 ? 7.077 -2.368 16.305 1.00 96.75 116 GLN A CA 1
ATOM 934 C C . GLN A 1 116 ? 7.574 -3.762 15.891 1.00 96.75 116 GLN A C 1
ATOM 936 O O . GLN A 1 116 ? 7.064 -4.761 16.396 1.00 96.75 116 GLN A O 1
ATOM 941 N N . ARG A 1 117 ? 8.554 -3.860 14.979 1.00 96.38 117 ARG A N 1
ATOM 942 C CA . ARG A 1 117 ? 9.005 -5.129 14.378 1.00 96.38 117 ARG A CA 1
ATOM 943 C C . ARG A 1 117 ? 7.842 -5.940 13.788 1.00 96.38 117 ARG A C 1
ATOM 945 O O . ARG A 1 117 ? 7.821 -7.170 13.891 1.00 96.38 117 ARG A O 1
ATOM 952 N N . ALA A 1 118 ? 6.873 -5.243 13.194 1.00 97.56 118 ALA A N 1
ATOM 953 C CA . ALA A 1 118 ? 5.694 -5.851 12.599 1.00 97.56 118 ALA A CA 1
ATOM 954 C C . ALA A 1 118 ? 6.090 -6.804 11.464 1.00 97.56 118 ALA A C 1
ATOM 956 O O . ALA A 1 118 ? 6.970 -6.513 10.652 1.00 97.56 118 ALA A O 1
ATOM 957 N N . LYS A 1 119 ? 5.414 -7.948 11.390 1.00 97.06 119 LYS A N 1
ATOM 958 C CA . LYS A 1 119 ? 5.544 -8.917 10.301 1.00 97.06 119 LYS A CA 1
ATOM 959 C C . LYS A 1 119 ? 4.418 -8.717 9.297 1.00 97.06 119 LYS A C 1
ATOM 961 O O . LYS A 1 119 ? 3.382 -8.134 9.608 1.00 97.06 119 LYS A O 1
ATOM 966 N N . VAL A 1 120 ? 4.560 -9.293 8.105 1.00 97.56 120 VAL A N 1
ATOM 967 C CA . VAL A 1 120 ? 3.515 -9.218 7.072 1.00 97.56 120 VAL A CA 1
ATOM 968 C C . VAL A 1 120 ? 2.150 -9.701 7.579 1.00 97.56 120 VAL A C 1
ATOM 970 O O . VAL A 1 120 ? 1.127 -9.074 7.300 1.00 97.56 120 VAL A O 1
ATOM 973 N N . ARG A 1 121 ? 2.128 -10.769 8.390 1.00 97.38 121 ARG A N 1
ATOM 974 C CA . ARG A 1 121 ? 0.894 -11.278 9.012 1.00 97.38 121 ARG A CA 1
ATOM 975 C C . ARG A 1 121 ? 0.154 -10.211 9.832 1.00 97.38 121 ARG A C 1
ATOM 977 O O . ARG A 1 121 ? -1.069 -10.239 9.889 1.00 97.38 121 ARG A O 1
ATOM 984 N N . ASP A 1 122 ? 0.879 -9.277 10.443 1.00 98.00 122 ASP A N 1
ATOM 985 C CA . ASP A 1 122 ? 0.316 -8.238 11.306 1.00 98.00 122 ASP A CA 1
ATOM 986 C C . ASP A 1 122 ? -0.347 -7.147 10.453 1.00 98.00 122 ASP A C 1
ATOM 988 O O . ASP A 1 122 ? -1.473 -6.741 10.727 1.00 98.00 122 ASP A O 1
ATOM 992 N N . LEU A 1 123 ? 0.275 -6.767 9.329 1.00 98.25 123 LEU A N 1
ATOM 993 C CA . LEU A 1 123 ? -0.340 -5.887 8.325 1.00 98.25 123 LEU A CA 1
ATOM 994 C C . LEU A 1 123 ? -1.620 -6.501 7.753 1.00 98.25 123 LEU A C 1
ATOM 996 O O . LEU A 1 123 ? -2.635 -5.819 7.616 1.00 98.25 123 LEU A O 1
ATOM 1000 N N . TYR A 1 124 ? -1.586 -7.797 7.446 1.00 98.06 124 TYR A N 1
ATOM 1001 C CA . TYR A 1 124 ? -2.764 -8.510 6.970 1.00 98.06 124 TYR A CA 1
ATOM 1002 C C . TYR A 1 124 ? -3.893 -8.520 8.021 1.00 98.06 124 TYR A C 1
ATOM 1004 O O . TYR A 1 124 ? -5.053 -8.295 7.674 1.00 98.06 124 TYR A O 1
ATOM 1012 N N . ARG A 1 125 ? -3.563 -8.693 9.309 1.00 97.06 125 ARG A N 1
ATOM 1013 C CA . ARG A 1 125 ? -4.522 -8.584 10.424 1.00 97.06 125 ARG A CA 1
ATOM 1014 C C . ARG A 1 125 ? -5.091 -7.176 10.585 1.00 97.06 125 ARG A C 1
ATOM 1016 O O . ARG A 1 125 ? -6.295 -7.049 10.786 1.00 97.06 125 ARG A O 1
ATOM 1023 N N . TYR A 1 126 ? -4.286 -6.120 10.436 1.00 97.81 126 TYR A N 1
ATOM 1024 C CA . TYR A 1 126 ? -4.811 -4.749 10.423 1.00 97.81 126 TYR A CA 1
ATOM 1025 C C . TYR A 1 126 ? -5.868 -4.561 9.329 1.00 97.81 126 TYR A C 1
ATOM 1027 O O . TYR A 1 126 ? -6.916 -3.971 9.593 1.00 97.81 126 TYR A O 1
ATOM 1035 N N . LEU A 1 127 ? -5.623 -5.079 8.118 1.00 97.81 127 LEU A N 1
ATOM 1036 C CA . LEU A 1 127 ? -6.604 -5.016 7.031 1.00 97.81 127 LEU A CA 1
ATOM 1037 C C . LEU A 1 127 ? -7.886 -5.777 7.376 1.00 97.81 127 LEU A C 1
ATOM 1039 O O . LEU A 1 127 ? -8.974 -5.251 7.147 1.00 97.81 127 LEU A O 1
ATOM 1043 N N . ASP A 1 128 ? -7.766 -6.976 7.947 1.00 96.50 128 ASP A N 1
ATOM 1044 C CA . ASP A 1 128 ? -8.913 -7.793 8.348 1.00 96.50 128 ASP A CA 1
ATOM 1045 C C . ASP A 1 128 ? -9.764 -7.099 9.423 1.00 96.50 128 ASP A C 1
ATOM 1047 O O . ASP A 1 128 ? -10.965 -6.898 9.228 1.00 96.50 128 ASP A O 1
ATOM 1051 N N . LEU A 1 129 ? -9.149 -6.617 10.507 1.00 95.69 129 LEU A N 1
ATOM 1052 C CA . LEU A 1 129 ? -9.844 -5.884 11.571 1.00 95.69 129 LEU A CA 1
ATOM 1053 C C . LEU A 1 129 ? -10.516 -4.610 11.046 1.00 95.69 129 LEU A C 1
ATOM 1055 O O . LEU A 1 129 ? -11.678 -4.336 11.369 1.00 95.69 129 LEU A O 1
ATOM 1059 N N . TYR A 1 130 ? -9.819 -3.846 10.202 1.00 96.69 130 TYR A N 1
ATOM 1060 C CA . TYR A 1 130 ? -10.362 -2.628 9.605 1.00 96.69 130 TYR A CA 1
ATOM 1061 C C . TYR A 1 130 ? -11.561 -2.926 8.692 1.00 96.69 130 TYR A C 1
ATOM 1063 O O . TYR A 1 130 ? -12.590 -2.250 8.766 1.00 96.69 130 TYR A O 1
ATOM 1071 N N . CYS A 1 131 ? -11.480 -3.979 7.873 1.00 95.38 131 CYS A N 1
ATOM 1072 C CA . CYS A 1 131 ? -12.575 -4.408 7.001 1.00 95.38 131 CYS A CA 1
ATOM 1073 C C . CYS A 1 131 ? -13.800 -4.911 7.785 1.00 95.38 131 CYS A C 1
ATOM 1075 O O . CYS A 1 131 ? -14.933 -4.669 7.360 1.00 95.38 131 CYS A O 1
ATOM 1077 N N . ASN A 1 132 ? -13.592 -5.525 8.953 1.00 91.19 132 ASN A N 1
ATOM 1078 C CA . ASN A 1 132 ? -14.646 -6.072 9.816 1.00 91.19 132 ASN A CA 1
ATOM 1079 C C . ASN A 1 132 ? -15.286 -5.055 10.787 1.00 91.19 132 ASN A C 1
ATOM 1081 O O . ASN A 1 132 ? -15.942 -5.444 11.747 1.00 91.19 132 ASN A O 1
ATOM 1085 N N . GLY A 1 133 ? -15.159 -3.747 10.531 1.00 81.81 133 GLY A N 1
ATOM 1086 C CA . GLY A 1 133 ? -15.987 -2.729 11.199 1.00 81.81 133 GLY A CA 1
ATOM 1087 C C . GLY A 1 133 ? -15.229 -1.680 12.007 1.00 81.81 133 GLY A C 1
ATOM 1088 O O . GLY A 1 133 ? -15.850 -0.747 12.515 1.00 81.81 133 GLY A O 1
ATOM 1089 N N . HIS A 1 134 ? -13.898 -1.731 12.053 1.00 75.62 134 HIS A N 1
ATOM 1090 C CA . HIS A 1 134 ? -13.081 -0.728 12.751 1.00 75.62 134 HIS A CA 1
ATOM 1091 C C . HIS A 1 134 ? -12.822 0.540 11.911 1.00 75.62 134 HIS A C 1
ATOM 1093 O O . HIS A 1 134 ? -11.770 1.166 12.000 1.00 75.62 134 HIS A O 1
ATOM 1099 N N . ARG A 1 135 ? -13.807 0.973 11.111 1.00 84.94 135 ARG A N 1
ATOM 1100 C CA . ARG A 1 135 ? -13.701 2.119 10.183 1.00 84.94 135 ARG A CA 1
ATOM 1101 C C . ARG A 1 135 ? -14.093 3.462 10.814 1.00 84.94 135 ARG A C 1
ATOM 1103 O O . ARG A 1 135 ? -14.727 4.291 10.170 1.00 84.94 135 ARG A O 1
ATOM 1110 N N . ARG A 1 136 ? -13.752 3.675 12.092 1.00 88.00 136 ARG A N 1
ATOM 1111 C CA . ARG A 1 136 ? -14.033 4.942 12.810 1.00 88.00 136 ARG A CA 1
ATOM 1112 C C . ARG A 1 136 ? -13.055 6.067 12.450 1.00 88.00 136 ARG A C 1
ATOM 1114 O O . ARG A 1 136 ? -13.345 7.231 12.699 1.00 88.00 136 ARG A O 1
ATOM 1121 N N . CYS A 1 137 ? -11.904 5.716 11.885 1.00 94.56 137 CYS A N 1
ATOM 1122 C CA . CYS A 1 137 ? -10.880 6.629 11.384 1.00 94.56 137 CYS A CA 1
ATOM 1123 C C . CYS A 1 137 ? -10.302 6.095 10.064 1.00 94.56 137 CYS A C 1
ATOM 1125 O O . CYS A 1 137 ? -10.737 5.050 9.567 1.0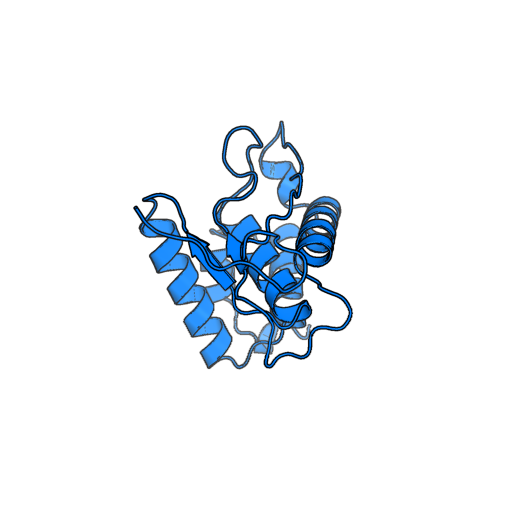0 94.56 137 CYS A O 1
ATOM 1127 N N . SER A 1 138 ? -9.338 6.809 9.478 1.00 96.50 138 SER A N 1
ATOM 1128 C CA . SER A 1 138 ? -8.626 6.321 8.293 1.00 96.50 138 SE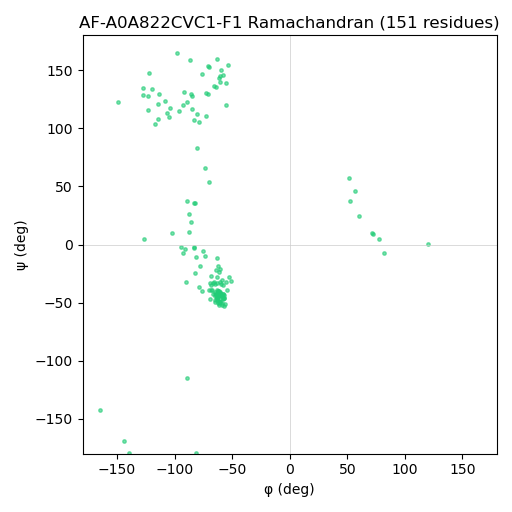R A CA 1
ATOM 1129 C C . SER A 1 138 ? -7.843 5.036 8.608 1.00 96.50 138 SER A C 1
ATOM 1131 O O . SER A 1 138 ? -7.566 4.745 9.774 1.00 96.50 138 SER A O 1
ATOM 1133 N N . LEU A 1 139 ? -7.496 4.249 7.586 1.00 97.75 139 LEU A N 1
ATOM 1134 C CA . LEU A 1 139 ? -6.733 3.010 7.774 1.00 97.75 139 LEU A CA 1
ATOM 1135 C C . LEU A 1 139 ? -5.361 3.291 8.400 1.00 97.75 139 LEU A C 1
ATOM 1137 O O . LEU A 1 139 ? -4.938 2.578 9.305 1.00 97.75 139 LEU A O 1
ATOM 1141 N N . PHE A 1 140 ? -4.678 4.343 7.951 1.00 98.12 140 PHE A N 1
ATOM 1142 C CA . PHE A 1 140 ? -3.396 4.749 8.519 1.00 98.12 140 PHE A CA 1
ATOM 1143 C C . PHE A 1 140 ? -3.530 5.161 9.986 1.00 98.12 140 PHE A C 1
ATOM 1145 O O . PHE A 1 140 ? -2.757 4.685 10.814 1.00 98.12 140 PHE A O 1
ATOM 1152 N N . ASP A 1 141 ? -4.548 5.954 10.339 1.00 97.69 141 ASP A N 1
ATOM 1153 C CA . ASP A 1 141 ? -4.810 6.296 11.743 1.00 97.69 141 ASP A CA 1
ATOM 1154 C C . ASP A 1 141 ? -5.124 5.059 12.584 1.00 97.69 141 ASP A C 1
ATOM 1156 O O . ASP A 1 141 ? -4.689 4.963 13.729 1.00 97.69 141 ASP A O 1
ATOM 1160 N N . PHE A 1 142 ? -5.884 4.114 12.027 1.00 97.75 142 PHE A N 1
ATOM 1161 C CA . PHE A 1 142 ? -6.221 2.870 12.709 1.00 97.75 142 PHE A CA 1
ATOM 1162 C C . PHE A 1 142 ? -4.958 2.068 13.037 1.00 97.75 142 PHE A C 1
ATOM 1164 O O . PHE A 1 142 ? -4.798 1.651 14.183 1.00 97.75 142 PHE A O 1
ATOM 1171 N N . ILE A 1 143 ? -4.039 1.919 12.077 1.00 97.94 143 ILE A N 1
ATOM 1172 C CA . ILE A 1 143 ? -2.754 1.237 12.286 1.00 97.94 143 ILE A CA 1
ATOM 1173 C C . ILE A 1 143 ? -1.930 1.958 13.361 1.00 97.94 143 ILE A C 1
ATOM 1175 O O . ILE A 1 143 ? -1.494 1.328 14.318 1.00 97.94 143 ILE A O 1
ATOM 1179 N N . LEU A 1 144 ? -1.772 3.281 13.254 1.00 97.94 144 LEU A N 1
ATOM 1180 C CA . LEU A 1 144 ? -0.961 4.070 14.192 1.00 97.94 144 LEU A CA 1
ATOM 1181 C C . LEU A 1 144 ? -1.492 4.046 15.635 1.00 97.94 144 LEU A C 1
ATOM 1183 O O . LEU A 1 144 ? -0.722 4.212 16.578 1.00 97.94 144 LEU A O 1
ATOM 1187 N N . ARG A 1 145 ? -2.804 3.859 15.821 1.00 96.19 145 ARG A N 1
ATOM 1188 C CA . ARG A 1 145 ? -3.457 3.825 17.141 1.00 96.19 145 ARG A CA 1
ATOM 1189 C C . ARG A 1 145 ? -3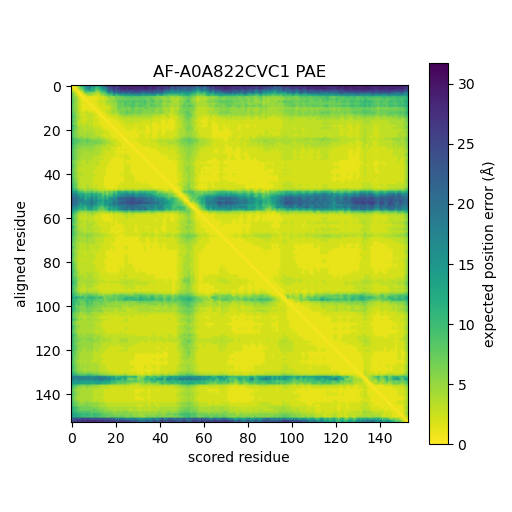.579 2.424 17.734 1.00 96.19 145 ARG A C 1
ATOM 1191 O O . ARG A 1 145 ? -4.009 2.305 18.879 1.00 96.19 145 ARG A O 1
ATOM 1198 N N . THR A 1 146 ? -3.236 1.383 16.982 1.00 95.38 146 THR A N 1
ATOM 1199 C CA . THR A 1 146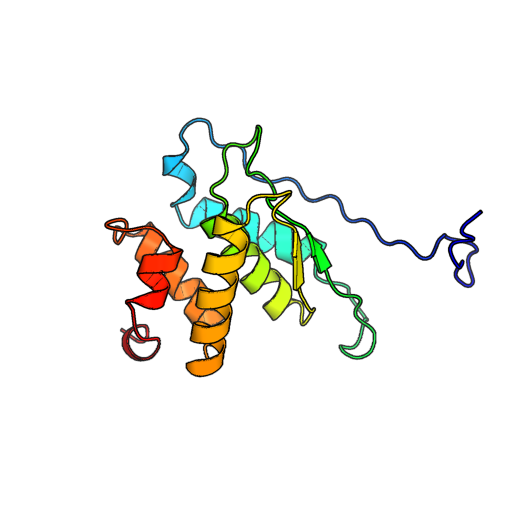 ? -3.479 -0.008 17.374 1.00 95.38 146 THR A CA 1
ATOM 1200 C C . THR A 1 146 ? -2.143 -0.732 17.533 1.00 95.38 146 THR A C 1
ATOM 1202 O O . THR A 1 146 ? -1.536 -1.072 16.521 1.00 95.38 146 THR A O 1
ATOM 1205 N N . PRO A 1 147 ? -1.659 -0.982 18.763 1.00 95.19 147 PRO A N 1
ATOM 1206 C CA . PRO A 1 147 ? -0.402 -1.692 18.997 1.00 95.19 147 PRO A CA 1
ATOM 1207 C C . PRO A 1 147 ? -0.350 -3.066 18.315 1.00 95.19 147 PRO A C 1
ATOM 1209 O O . PRO A 1 147 ? -1.312 -3.826 18.368 1.00 95.19 147 PRO A O 1
ATOM 1212 N N . VAL A 1 148 ? 0.793 -3.435 17.729 1.00 95.06 148 VAL A N 1
ATOM 1213 C CA . VAL A 1 148 ? 0.962 -4.764 17.100 1.00 95.06 148 VAL A CA 1
ATOM 1214 C C . VAL A 1 148 ? 0.709 -5.899 18.102 1.00 95.06 148 VAL A C 1
ATOM 1216 O O . VAL A 1 148 ? 0.124 -6.919 17.747 1.00 95.06 148 VAL A O 1
ATOM 1219 N N . SER A 1 149 ? 1.071 -5.702 19.373 1.00 91.69 149 SER A N 1
ATOM 1220 C CA . SER A 1 149 ? 0.857 -6.674 20.453 1.00 91.69 149 SER A CA 1
ATOM 1221 C C . SER A 1 149 ? -0.615 -7.002 20.729 1.00 91.69 149 SER A C 1
ATOM 1223 O O . SER A 1 149 ? -0.892 -8.031 21.337 1.00 91.69 149 SER A O 1
ATOM 1225 N N . THR A 1 150 ? -1.565 -6.168 20.290 1.00 91.31 150 THR A N 1
ATOM 1226 C CA . THR A 1 150 ? -3.004 -6.414 20.480 1.00 91.31 150 THR A CA 1
ATOM 1227 C C . THR A 1 150 ? -3.638 -7.191 19.322 1.00 91.31 150 THR A C 1
ATOM 1229 O O . THR A 1 150 ? -4.818 -7.523 19.390 1.00 91.31 150 THR A O 1
ATOM 1232 N N . LEU A 1 151 ? -2.882 -7.487 18.256 1.00 88.50 151 LEU A N 1
ATOM 1233 C CA . LEU A 1 151 ? -3.381 -8.187 17.063 1.00 88.50 151 LEU A CA 1
ATOM 1234 C C . LEU A 1 151 ? -3.448 -9.715 17.209 1.00 88.50 151 LEU A C 1
ATOM 1236 O O . LEU A 1 151 ? -4.002 -10.378 16.336 1.00 88.50 151 LEU A O 1
ATOM 1240 N N . ASP A 1 152 ? -2.863 -10.281 18.266 1.00 69.69 152 ASP A N 1
ATOM 1241 C CA . ASP A 1 152 ? -2.839 -11.726 18.546 1.00 69.69 152 ASP A CA 1
ATOM 1242 C C . ASP A 1 152 ? -4.075 -12.212 19.339 1.00 69.69 152 ASP A C 1
ATOM 1244 O O . ASP A 1 152 ? -3.998 -13.219 20.042 1.00 69.69 152 ASP A O 1
ATOM 1248 N N . SER A 1 153 ? -5.207 -11.503 19.228 1.00 56.19 153 SER A N 1
ATOM 1249 C CA . SER A 1 153 ? -6.496 -11.919 19.808 1.00 56.19 153 SER A CA 1
ATOM 1250 C C . SER A 1 153 ? -7.312 -12.814 18.879 1.00 56.19 153 SER A C 1
ATOM 1252 O O . SER A 1 153 ? -7.224 -12.643 17.641 1.00 56.19 153 SER A O 1
#

Solvent-accessible surface area (backbone atoms only — not comparable to full-atom values): 9205 Å² total; per-residue (Å²): 132,88,81,74,56,58,49,100,82,70,44,65,76,69,89,86,74,92,73,84,61,71,71,37,92,56,58,73,62,56,51,33,67,72,52,45,51,51,48,27,53,46,45,24,65,62,57,45,59,90,92,59,53,71,94,70,50,69,64,46,79,50,52,60,69,35,36,60,97,25,40,36,55,56,64,62,44,49,52,39,48,49,44,19,26,56,75,46,58,31,54,76,44,78,44,58,83,86,43,57,70,58,49,56,50,50,48,53,45,50,54,49,39,60,75,68,67,61,50,63,71,51,58,53,47,52,51,50,50,40,39,73,67,58,66,89,55,55,71,58,57,47,54,75,73,48,63,75,87,69,67,83,115

Sequence (153 aa):
MIHTFRDNWGRKWSHLVAIDAVYFRDRSAQYNMKYVKRDLIKAFAGFHTQGQTSDHAFPIATGNWGCGVFNGDKQLKAIIQLIAASEAVRPLIYAAYGDMNVIESFYKVYDYLIGQRAKVRDLYRYLDLYCNGHRRCSLFDFILRTPVSTLDS

Mean predicted aligned error: 4.58 Å

Foldseek 3Di:
DDDFDADPVRHGPDDDFDFAAAADPPQLVCLDVVRLVVVLVRLLVRQADPPDDLVPRAAAEEEQHCCPRSVYDRLSNLLSNVLSCVVSSHHYHYDHPPPVVSVVLSVVLVVLCVVLVHDSVLSVLLSVVCSVPVVPDDSSVSSVVDRSVVSPD

Radius of gyration: 16.67 Å; Cα contacts (8 Å, |Δi|>4): 169; chains: 1; bounding box: 42×32×47 Å